Protein AF-A0A257G7F9-F1 (afdb_monomer_lite)

Foldseek 3Di:
DDDPDPDDPDDDDDPVVVVVVVVVVCVVVDDDPDPDPPCPPDDPVVVVVVVVCVVVVHDD

pLDDT: mean 86.91, std 10.89, range [45.62, 97.75]

Secondary structure (DSSP, 8-state):
--------SSPP--HHHHHHHHHHHHHHH---------S-S--HHHHHHHHHHHHTT---

Sequence (60 aa):
MAFKTLKTTREAISLSTLGKRIAERRIVVGAVDVPRNEGKRRTPSKQTLLDEIAKAGGQW

Radius of gyration: 21.08 Å; chains: 1; bounding box: 48×36×42 Å

Structure (mmCIF, N/CA/C/O backbone):
data_AF-A0A257G7F9-F1
#
_entry.id   AF-A0A257G7F9-F1
#
loop_
_atom_site.group_PDB
_atom_site.id
_atom_site.type_symbol
_atom_site.label_atom_id
_atom_site.label_alt_id
_atom_site.label_comp_id
_atom_site.label_asym_id
_atom_site.label_entity_id
_atom_site.label_seq_id
_atom_site.pdbx_PDB_ins_code
_atom_site.Cartn_x
_atom_site.Cartn_y
_atom_site.Cartn_z
_atom_site.occupancy
_atom_site.B_iso_or_equiv
_atom_site.auth_seq_id
_atom_site.auth_comp_id
_atom_site.auth_asym_id
_atom_site.auth_atom_id
_atom_site.pdbx_PDB_model_num
ATOM 1 N N . MET A 1 1 ? 1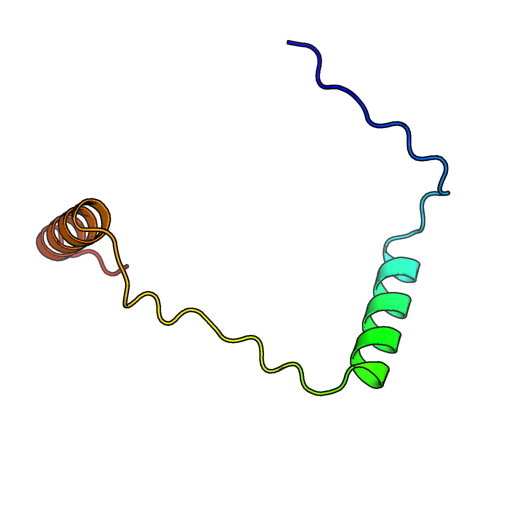5.179 24.245 9.383 1.00 45.62 1 MET A N 1
ATOM 2 C CA . MET A 1 1 ? 15.589 22.828 9.271 1.00 45.62 1 MET A CA 1
ATOM 3 C C . MET A 1 1 ? 15.916 22.536 7.815 1.00 45.62 1 MET A C 1
ATOM 5 O O . MET A 1 1 ? 15.015 22.612 6.992 1.00 45.62 1 MET A O 1
ATOM 9 N N . ALA A 1 2 ? 17.180 22.286 7.468 1.00 63.34 2 ALA A N 1
ATOM 10 C CA . ALA A 1 2 ? 17.550 21.909 6.103 1.00 63.34 2 ALA A CA 1
ATOM 11 C C . ALA A 1 2 ? 17.347 20.396 5.923 1.00 63.34 2 ALA A C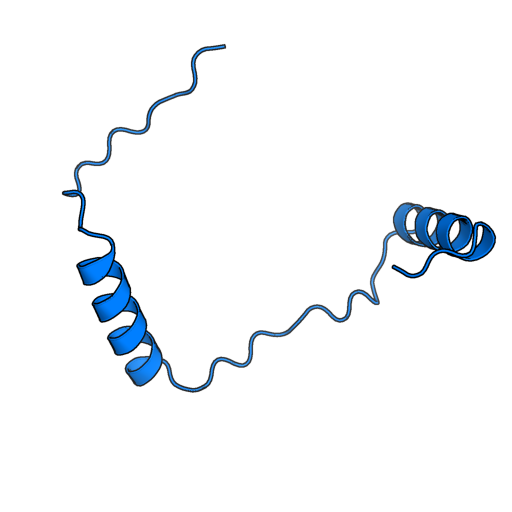 1
ATOM 13 O O . ALA A 1 2 ? 17.933 19.602 6.660 1.00 63.34 2 ALA A O 1
ATOM 14 N N . PHE A 1 3 ? 16.501 19.989 4.974 1.00 63.25 3 PHE A N 1
ATOM 15 C CA . PHE A 1 3 ? 16.353 18.579 4.613 1.00 63.25 3 PHE A CA 1
ATOM 16 C C . PHE A 1 3 ? 17.658 18.080 3.981 1.00 63.25 3 PHE A C 1
ATOM 18 O O . PHE A 1 3 ? 18.185 18.701 3.060 1.00 63.25 3 PHE A O 1
ATOM 25 N N . LYS A 1 4 ? 18.195 16.954 4.470 1.00 71.19 4 LYS A N 1
ATOM 26 C CA . LYS A 1 4 ? 19.334 16.285 3.829 1.00 71.19 4 LYS A CA 1
ATOM 27 C C . LYS A 1 4 ? 18.895 15.770 2.461 1.00 71.19 4 LYS A C 1
ATOM 29 O O . LYS A 1 4 ? 18.197 14.763 2.373 1.00 71.19 4 LYS A O 1
ATOM 34 N N . THR A 1 5 ? 19.341 16.423 1.397 1.00 74.50 5 THR A N 1
ATOM 35 C CA . THR A 1 5 ? 19.208 15.882 0.045 1.00 74.50 5 THR A CA 1
ATOM 36 C C . THR A 1 5 ? 20.179 14.715 -0.092 1.00 74.50 5 THR A C 1
ATOM 38 O O . THR A 1 5 ? 21.393 14.907 -0.179 1.00 74.50 5 THR A O 1
ATOM 41 N N . LEU A 1 6 ? 19.659 13.488 -0.061 1.00 75.38 6 LEU A N 1
ATOM 42 C CA . LEU A 1 6 ? 20.459 12.296 -0.319 1.00 75.38 6 LEU A CA 1
ATOM 43 C C . LEU A 1 6 ? 20.897 12.324 -1.789 1.00 75.38 6 LEU A C 1
ATOM 45 O O . LEU A 1 6 ? 20.088 12.118 -2.692 1.00 75.38 6 LEU A O 1
ATOM 49 N N . LYS A 1 7 ? 22.181 12.611 -2.035 1.00 76.00 7 LYS A N 1
ATOM 50 C CA . LYS A 1 7 ? 22.776 12.497 -3.369 1.00 76.00 7 LYS A CA 1
ATOM 51 C C . LYS A 1 7 ? 22.894 11.012 -3.708 1.00 76.00 7 LYS A C 1
ATOM 53 O O . LYS A 1 7 ? 23.696 10.298 -3.115 1.00 76.00 7 LYS A O 1
ATOM 58 N N . THR A 1 8 ? 22.066 10.546 -4.635 1.00 77.75 8 THR A N 1
ATOM 59 C CA . THR A 1 8 ? 22.186 9.204 -5.213 1.00 77.75 8 THR A CA 1
ATOM 60 C C . THR A 1 8 ? 23.270 9.209 -6.290 1.00 77.75 8 THR A C 1
ATOM 62 O O . THR A 1 8 ? 23.343 10.137 -7.089 1.00 77.75 8 THR A O 1
ATOM 65 N N . THR A 1 9 ? 24.103 8.168 -6.323 1.00 84.19 9 THR A N 1
ATOM 66 C CA . THR A 1 9 ? 25.084 7.925 -7.398 1.00 84.19 9 THR A CA 1
ATOM 67 C C . THR A 1 9 ? 24.459 7.274 -8.632 1.00 84.19 9 THR A C 1
ATOM 69 O O . THR A 1 9 ? 25.119 7.116 -9.652 1.00 84.19 9 THR A O 1
ATOM 72 N N . ARG A 1 10 ? 23.189 6.863 -8.541 1.00 83.12 10 ARG A N 1
ATOM 73 C CA . ARG A 1 10 ? 22.455 6.223 -9.635 1.00 83.12 10 ARG A CA 1
ATOM 74 C C . ARG A 1 10 ? 21.868 7.275 -10.562 1.00 83.12 10 ARG A C 1
ATOM 76 O O . ARG A 1 10 ? 21.255 8.231 -10.086 1.00 83.12 10 ARG A O 1
ATOM 83 N N . GLU A 1 11 ? 21.985 7.032 -11.859 1.00 88.19 11 GLU A N 1
ATOM 84 C CA . GLU A 1 11 ? 21.331 7.848 -12.876 1.00 88.19 11 GLU A CA 1
ATOM 85 C C . GLU A 1 11 ? 19.806 7.806 -12.730 1.00 88.19 11 GLU A C 1
ATOM 87 O O . GLU A 1 11 ? 19.205 6.766 -12.430 1.00 88.19 11 GLU A O 1
ATOM 92 N N . ALA A 1 12 ? 19.178 8.961 -12.941 1.00 89.38 12 ALA A N 1
ATOM 93 C CA . ALA A 1 12 ? 17.731 9.060 -12.995 1.00 89.38 12 ALA A CA 1
ATOM 94 C C . ALA A 1 12 ? 17.209 8.349 -14.252 1.00 89.38 12 ALA A C 1
ATOM 96 O O . ALA A 1 12 ? 17.771 8.483 -15.335 1.00 89.38 12 ALA A O 1
ATOM 97 N N . ILE A 1 13 ? 16.105 7.616 -14.115 1.00 95.12 13 ILE A N 1
ATOM 98 C CA . ILE A 1 13 ? 15.406 7.000 -15.248 1.00 95.12 13 ILE A CA 1
ATOM 99 C C . ILE A 1 13 ? 14.100 7.739 -15.527 1.00 95.12 13 ILE A C 1
ATOM 101 O O . ILE A 1 13 ? 13.490 8.307 -14.620 1.00 95.12 13 ILE A O 1
ATOM 105 N N . SER A 1 14 ? 13.634 7.687 -16.774 1.00 96.94 14 SER A N 1
ATOM 106 C CA . SER A 1 14 ? 12.315 8.212 -17.127 1.00 96.94 14 SER A CA 1
ATOM 107 C C . SER A 1 14 ? 11.190 7.403 -16.470 1.00 96.94 14 SER A C 1
ATOM 109 O O . SER A 1 14 ? 11.328 6.204 -16.200 1.00 96.94 14 SER A O 1
ATOM 111 N N . LEU A 1 15 ? 10.025 8.034 -16.295 1.00 96.69 15 LEU A N 1
ATOM 112 C CA . LEU A 1 15 ? 8.823 7.351 -15.803 1.00 96.69 15 LEU A CA 1
ATOM 113 C C . LEU A 1 15 ? 8.386 6.205 -16.728 1.00 96.69 15 LEU A C 1
ATOM 115 O O . LEU A 1 15 ? 7.955 5.157 -16.253 1.00 96.69 15 LEU A O 1
ATOM 119 N N . SER A 1 16 ? 8.563 6.360 -18.044 1.00 97.75 16 SER A N 1
ATOM 120 C CA . SER A 1 16 ? 8.285 5.297 -19.017 1.00 97.75 16 SER A CA 1
ATOM 121 C C . SER A 1 16 ? 9.197 4.082 -18.823 1.00 97.75 16 SER A C 1
ATOM 123 O O . SER A 1 16 ? 8.731 2.943 -18.863 1.00 97.75 16 SER A O 1
ATOM 125 N N . THR A 1 17 ? 10.484 4.310 -18.549 1.00 97.75 17 THR A N 1
ATOM 126 C CA . THR A 1 17 ? 11.458 3.245 -18.260 1.00 97.75 17 THR A CA 1
ATOM 127 C C . THR A 1 17 ? 11.129 2.538 -16.952 1.00 97.75 17 THR A C 1
ATOM 129 O O . THR A 1 17 ? 11.179 1.311 -16.877 1.00 97.75 17 THR A O 1
ATOM 132 N N . LEU A 1 18 ? 10.747 3.299 -15.924 1.00 96.81 18 LEU A N 1
ATOM 133 C CA . LEU A 1 18 ? 10.288 2.737 -14.660 1.00 96.81 18 LEU A CA 1
ATOM 134 C C . LEU A 1 18 ? 9.057 1.838 -14.861 1.00 96.81 18 LEU A C 1
ATOM 136 O O . LEU A 1 18 ? 9.035 0.720 -14.349 1.00 96.81 18 LEU A O 1
ATOM 140 N N . GLY A 1 19 ? 8.073 2.292 -15.644 1.00 97.25 19 GLY A N 1
ATOM 141 C CA . GLY A 1 19 ? 6.861 1.529 -15.949 1.00 97.25 19 GLY A CA 1
ATOM 142 C C . GLY A 1 19 ? 7.155 0.174 -16.599 1.00 97.25 19 GLY A C 1
ATOM 143 O O . GLY A 1 19 ? 6.639 -0.845 -16.140 1.00 97.25 19 GLY A O 1
ATOM 144 N N . LYS A 1 20 ? 8.051 0.142 -17.596 1.00 97.56 20 LYS A N 1
ATOM 145 C CA . LYS A 1 20 ? 8.491 -1.106 -18.249 1.00 97.56 20 LYS A CA 1
ATOM 146 C C . LYS A 1 20 ? 9.111 -2.08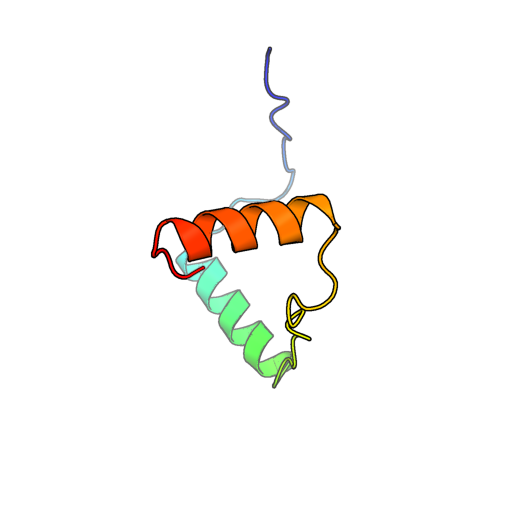5 -17.252 1.00 97.56 20 LYS A C 1
ATOM 148 O O . LYS A 1 20 ? 8.668 -3.225 -17.156 1.00 97.56 20 LYS A O 1
ATOM 153 N N . ARG A 1 21 ? 10.0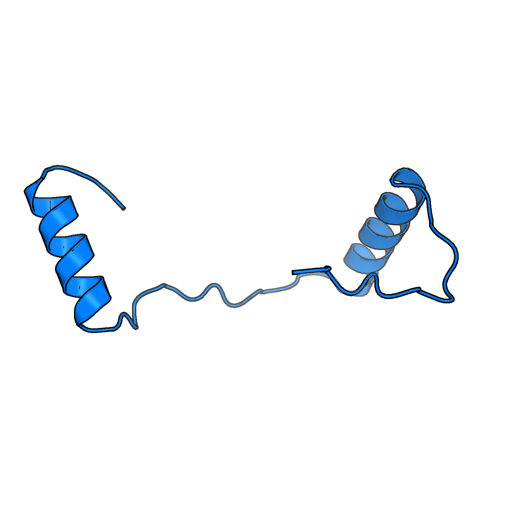47 -1.608 -16.424 1.00 96.44 21 ARG A N 1
ATOM 154 C CA . ARG A 1 21 ? 10.712 -2.435 -15.401 1.00 96.44 21 ARG A CA 1
ATOM 155 C C . ARG A 1 21 ? 9.733 -3.013 -14.380 1.00 96.44 21 ARG A C 1
ATOM 157 O O . ARG A 1 21 ? 9.916 -4.134 -13.918 1.00 96.44 21 ARG A O 1
ATOM 164 N N . ILE A 1 22 ? 8.706 -2.256 -13.988 1.00 94.94 22 ILE A N 1
ATOM 165 C CA . ILE A 1 22 ? 7.668 -2.750 -13.071 1.00 94.94 22 ILE A CA 1
ATOM 166 C C . ILE A 1 22 ? 6.844 -3.854 -13.740 1.00 94.94 22 ILE A C 1
ATOM 168 O O . ILE A 1 22 ? 6.578 -4.870 -13.100 1.00 94.94 22 ILE A O 1
ATOM 172 N N . ALA A 1 23 ? 6.457 -3.679 -15.006 1.00 94.69 23 ALA A N 1
ATOM 173 C CA . ALA A 1 23 ? 5.703 -4.686 -15.750 1.00 94.69 23 ALA A CA 1
ATOM 174 C C . ALA A 1 23 ? 6.496 -5.994 -15.906 1.00 94.69 23 ALA A C 1
ATOM 176 O O . ALA A 1 23 ? 5.977 -7.059 -15.581 1.00 94.69 23 ALA A O 1
ATOM 177 N N . GLU A 1 24 ? 7.771 -5.907 -16.292 1.00 95.94 24 GLU A N 1
ATOM 178 C CA . GLU A 1 24 ? 8.687 -7.055 -16.372 1.00 95.94 24 GLU A CA 1
ATOM 179 C C . GLU A 1 24 ? 8.785 -7.787 -15.028 1.00 95.94 24 GLU A C 1
ATOM 181 O O . GLU A 1 24 ? 8.621 -9.004 -14.950 1.00 95.94 24 GLU A O 1
ATOM 186 N N . ARG A 1 25 ? 8.978 -7.039 -13.935 1.00 93.19 25 ARG A N 1
ATOM 187 C CA . ARG A 1 25 ? 9.061 -7.616 -12.587 1.00 93.19 25 ARG A CA 1
ATOM 188 C C . ARG A 1 25 ? 7.772 -8.299 -12.155 1.00 93.19 25 ARG A C 1
ATOM 190 O O . ARG A 1 25 ? 7.847 -9.328 -11.499 1.00 93.19 25 ARG A O 1
ATOM 197 N N . ARG A 1 26 ? 6.602 -7.761 -12.508 1.00 90.44 26 ARG A N 1
ATOM 198 C CA . ARG A 1 26 ? 5.312 -8.397 -12.189 1.00 90.44 26 ARG A CA 1
ATOM 199 C C . ARG A 1 26 ? 5.173 -9.768 -12.845 1.00 90.44 26 ARG A C 1
ATOM 201 O O . ARG A 1 26 ? 4.652 -10.671 -12.206 1.00 90.44 26 ARG A O 1
ATOM 208 N N . ILE A 1 27 ? 5.669 -9.932 -14.073 1.00 92.75 27 ILE A N 1
ATOM 209 C CA . ILE A 1 27 ? 5.662 -11.229 -14.768 1.00 92.75 27 ILE A CA 1
ATOM 210 C C . ILE A 1 27 ? 6.562 -12.229 -14.034 1.00 92.75 27 ILE A C 1
ATOM 212 O O . ILE A 1 27 ? 6.143 -13.351 -13.781 1.00 92.75 27 ILE A O 1
ATOM 216 N N . VAL A 1 28 ? 7.772 -11.807 -13.652 1.00 93.50 28 VAL A N 1
ATOM 217 C CA . VAL A 1 28 ? 8.741 -12.667 -12.950 1.00 93.50 28 VAL A CA 1
ATOM 218 C C . VAL A 1 28 ? 8.251 -13.069 -11.558 1.00 93.50 28 VAL A C 1
ATOM 220 O O . VAL A 1 28 ? 8.410 -14.215 -11.155 1.00 93.50 28 VAL A O 1
ATOM 223 N N . VAL A 1 29 ? 7.679 -12.123 -10.812 1.00 90.62 29 VAL A N 1
ATOM 224 C CA . VAL A 1 29 ? 7.226 -12.348 -9.432 1.00 90.62 29 VAL A CA 1
ATOM 225 C C . VAL A 1 29 ? 5.909 -13.133 -9.387 1.00 90.62 29 VAL A C 1
ATOM 227 O O . VAL A 1 29 ? 5.666 -13.855 -8.424 1.00 90.62 29 VAL A O 1
ATOM 230 N N . GLY A 1 30 ? 5.067 -13.027 -10.419 1.00 87.31 30 GLY A N 1
ATOM 231 C CA . GLY A 1 30 ? 3.772 -13.701 -10.464 1.00 87.31 30 GLY A CA 1
ATOM 232 C C . GLY A 1 30 ? 2.755 -13.107 -9.482 1.00 87.31 30 GLY A C 1
ATOM 233 O O . GLY A 1 30 ? 2.800 -11.919 -9.149 1.00 87.31 30 GLY A O 1
ATOM 234 N N . ALA A 1 31 ? 1.793 -13.926 -9.047 1.00 83.88 31 ALA A N 1
ATOM 235 C CA . ALA A 1 31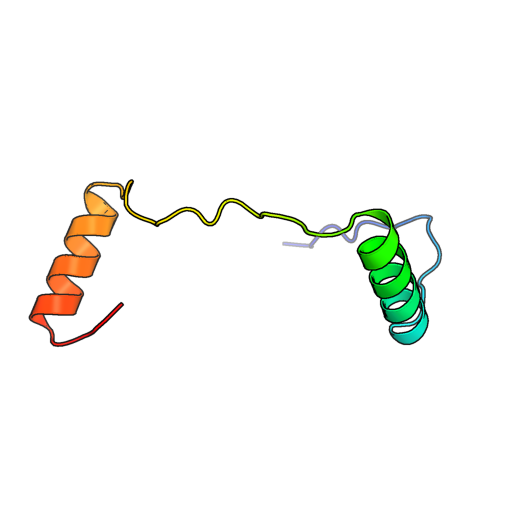 ? 0.755 -13.502 -8.112 1.00 83.88 31 ALA A CA 1
ATOM 236 C C . ALA A 1 31 ? 1.360 -13.212 -6.729 1.00 83.88 31 ALA A C 1
ATOM 238 O O . ALA A 1 31 ? 1.813 -14.117 -6.033 1.00 83.88 31 ALA A O 1
ATOM 239 N N . VAL A 1 32 ? 1.347 -11.940 -6.327 1.00 81.19 32 VAL A N 1
ATOM 240 C CA . VAL A 1 32 ? 1.732 -11.532 -4.974 1.00 81.19 32 VAL A CA 1
ATOM 241 C C . VAL A 1 32 ? 0.483 -11.520 -4.106 1.00 81.19 32 VAL A C 1
ATOM 243 O O . VAL A 1 32 ? -0.324 -10.593 -4.202 1.00 81.19 32 VAL A O 1
ATOM 246 N N . ASP A 1 33 ? 0.341 -12.521 -3.240 1.00 81.38 33 ASP A N 1
ATOM 247 C CA . ASP A 1 33 ? -0.598 -12.441 -2.124 1.00 81.38 33 ASP A CA 1
ATOM 248 C C . ASP A 1 33 ? 0.015 -11.536 -1.052 1.00 81.38 33 ASP A C 1
ATOM 250 O O . ASP A 1 33 ? 0.851 -11.947 -0.246 1.00 81.38 33 ASP A O 1
ATOM 254 N N . VAL A 1 34 ? -0.307 -10.244 -1.123 1.00 76.31 34 VAL A N 1
ATOM 255 C CA . VAL A 1 34 ? 0.087 -9.300 -0.080 1.00 76.31 34 VAL A CA 1
ATOM 256 C C . VAL A 1 34 ? -0.883 -9.512 1.077 1.00 76.31 34 VAL A C 1
ATOM 258 O O . VAL A 1 34 ? -2.053 -9.151 0.916 1.00 76.31 34 VAL A O 1
ATOM 261 N N . PRO A 1 35 ? -0.439 -10.021 2.244 1.00 74.75 35 PRO A N 1
ATOM 262 C CA . PRO A 1 35 ? -1.320 -10.170 3.388 1.00 74.75 35 PRO A CA 1
ATOM 263 C C . PRO A 1 35 ? -1.825 -8.784 3.775 1.00 74.75 35 PRO A C 1
ATOM 265 O O . PRO A 1 35 ? -1.107 -7.950 4.337 1.00 74.75 35 PRO A O 1
ATOM 268 N N . ARG A 1 36 ? -3.077 -8.503 3.416 1.00 76.31 36 ARG A N 1
ATOM 269 C CA . ARG A 1 36 ? -3.721 -7.257 3.787 1.00 76.31 36 ARG A CA 1
ATOM 270 C C . ARG A 1 36 ? -4.026 -7.377 5.265 1.00 76.31 36 ARG A C 1
ATOM 272 O O . ARG A 1 36 ? -4.778 -8.252 5.681 1.00 76.31 36 ARG A O 1
ATOM 279 N N . ASN A 1 37 ? -3.421 -6.510 6.069 1.00 72.12 37 ASN A N 1
ATOM 280 C CA . ASN A 1 37 ? -3.753 -6.466 7.481 1.00 72.12 37 ASN A CA 1
ATOM 281 C C . ASN A 1 37 ? -5.256 -6.162 7.586 1.00 72.12 37 ASN A C 1
ATOM 283 O O . ASN A 1 37 ? -5.693 -5.090 7.168 1.00 72.12 37 ASN A O 1
ATOM 287 N N . GLU A 1 38 ? -6.042 -7.103 8.117 1.00 74.06 38 GLU A N 1
ATOM 288 C CA . GLU A 1 38 ? -7.506 -6.987 8.214 1.00 74.06 38 GLU A CA 1
ATOM 289 C C . GLU A 1 38 ? -7.937 -5.812 9.106 1.00 74.06 38 GLU A C 1
ATOM 291 O O . GLU A 1 38 ? -9.118 -5.502 9.230 1.00 74.06 38 GLU A O 1
ATOM 296 N N . GLY A 1 39 ? -6.981 -5.166 9.783 1.00 75.50 39 GLY A N 1
ATOM 297 C CA . GLY A 1 39 ? -7.235 -4.012 10.633 1.00 75.50 39 GLY A CA 1
ATOM 298 C C . GLY A 1 39 ? -8.008 -4.366 11.902 1.00 75.50 39 GLY A C 1
ATOM 299 O O . GLY A 1 39 ? -8.508 -3.454 12.557 1.00 75.50 39 GLY A O 1
ATOM 300 N N . LYS A 1 40 ? -8.095 -5.660 12.250 1.00 75.62 40 LYS A N 1
ATOM 301 C CA . LYS A 1 40 ? -8.809 -6.180 13.429 1.00 75.62 40 LYS A CA 1
ATOM 302 C C . LYS A 1 40 ? -8.017 -6.035 14.730 1.00 75.62 40 LYS A C 1
ATOM 304 O O . LYS A 1 40 ? -8.600 -5.925 15.799 1.00 75.62 40 LYS A O 1
ATOM 309 N N . ARG A 1 41 ? -6.682 -5.977 14.659 1.00 81.31 41 ARG A N 1
ATOM 310 C CA . ARG A 1 41 ? -5.819 -5.696 15.820 1.00 81.31 41 ARG A CA 1
ATOM 311 C C . ARG A 1 41 ? -5.610 -4.190 15.973 1.00 81.31 41 ARG A C 1
ATOM 313 O O . ARG A 1 41 ? -4.561 -3.664 15.604 1.00 81.31 41 ARG A O 1
ATOM 320 N N . ARG A 1 42 ? -6.635 -3.485 16.461 1.00 86.00 42 ARG A N 1
ATOM 321 C CA . ARG A 1 42 ? -6.552 -2.048 16.768 1.00 86.00 42 ARG A CA 1
ATOM 322 C C . ARG A 1 42 ? -6.085 -1.835 18.205 1.00 86.00 42 ARG A C 1
ATOM 324 O O . ARG A 1 42 ? -6.396 -2.623 19.091 1.00 86.00 42 ARG A O 1
ATOM 331 N N . THR A 1 43 ? -5.324 -0.768 18.430 1.00 92.75 43 THR A N 1
ATOM 332 C CA . THR A 1 43 ? -5.035 -0.298 19.789 1.00 92.75 43 THR A CA 1
ATOM 333 C C . THR A 1 43 ? -6.331 0.197 20.440 1.00 92.75 43 THR A C 1
ATOM 335 O O . THR A 1 43 ? -7.222 0.651 19.714 1.00 92.75 43 THR A O 1
ATOM 338 N N . PRO A 1 44 ? -6.436 0.201 21.782 1.00 94.50 44 PRO A N 1
ATOM 339 C CA . PRO A 1 44 ? -7.618 0.722 22.474 1.00 94.50 44 PRO A CA 1
ATOM 340 C C . PRO A 1 44 ? -7.995 2.142 22.028 1.00 94.50 44 PRO A C 1
ATOM 342 O O . PRO A 1 44 ? -9.140 2.394 21.676 1.00 94.50 44 PRO A O 1
ATOM 345 N N . SER A 1 45 ? -7.006 3.035 21.904 1.00 94.12 45 SER A N 1
ATOM 346 C CA . SER A 1 45 ? -7.203 4.413 21.430 1.00 94.12 45 SER A CA 1
ATOM 347 C C . SER A 1 45 ? -7.835 4.501 20.040 1.00 94.12 45 SER A C 1
ATOM 349 O O . SER A 1 45 ? -8.679 5.356 19.782 1.00 94.12 45 SER A O 1
ATOM 351 N N . LYS A 1 46 ? -7.436 3.606 19.132 1.00 92.00 46 LYS A N 1
ATOM 352 C CA . LYS A 1 46 ? -7.960 3.577 17.768 1.00 92.00 46 LYS A CA 1
ATOM 353 C C . LYS A 1 46 ? -9.373 3.006 17.730 1.00 92.00 46 LYS A C 1
ATOM 355 O O . LYS A 1 46 ? -10.136 3.411 16.866 1.00 92.00 46 LYS A O 1
ATOM 360 N N . GLN A 1 47 ? -9.715 2.093 18.638 1.00 93.81 47 GLN A N 1
ATOM 361 C CA . GLN A 1 47 ? -11.082 1.599 18.766 1.00 93.81 47 GLN A CA 1
ATOM 362 C C . GLN A 1 47 ? -12.011 2.712 19.260 1.00 93.81 47 GLN A C 1
ATOM 364 O O . GLN A 1 47 ? -12.991 3.011 18.590 1.00 93.81 47 GLN A O 1
ATOM 369 N N . THR A 1 48 ? -11.621 3.419 20.327 1.00 96.00 48 THR A N 1
ATOM 370 C CA . THR A 1 48 ? -12.390 4.550 20.869 1.00 96.00 48 THR A CA 1
ATOM 371 C C . THR A 1 48 ? -12.678 5.612 19.810 1.00 96.00 48 THR A C 1
ATOM 373 O O . THR A 1 48 ? -13.806 6.075 19.697 1.00 96.00 48 THR A O 1
ATOM 376 N N . LEU A 1 49 ? -11.684 5.967 18.989 1.00 94.75 49 LEU A N 1
ATOM 377 C CA . LEU A 1 49 ? -11.881 6.924 17.898 1.00 94.75 49 LEU A CA 1
ATOM 378 C C . LEU A 1 49 ? -12.955 6.466 16.899 1.00 94.75 49 LEU A C 1
ATOM 380 O O . LEU A 1 49 ? -13.778 7.270 16.476 1.00 94.75 49 LEU A O 1
ATOM 384 N N . LEU A 1 50 ? -12.945 5.193 16.502 1.00 93.88 50 LEU A N 1
ATOM 385 C CA . LEU A 1 50 ? -13.931 4.672 15.548 1.00 93.88 50 LEU A CA 1
ATOM 386 C C . LEU A 1 50 ? -15.326 4.631 16.149 1.00 93.88 50 LEU A C 1
ATOM 388 O O . LEU A 1 50 ? -16.287 4.914 15.443 1.00 93.88 50 LEU A O 1
ATOM 392 N N . ASP A 1 51 ? -15.425 4.300 17.434 1.00 94.81 51 ASP A N 1
ATOM 393 C CA . ASP A 1 51 ? -16.700 4.276 18.137 1.00 94.81 51 ASP A CA 1
ATOM 394 C C . ASP A 1 51 ? -17.306 5.692 18.183 1.00 94.81 51 ASP A C 1
ATOM 396 O O . ASP A 1 51 ? -18.498 5.856 17.939 1.00 94.81 51 ASP A O 1
ATOM 400 N N . GLU A 1 52 ? -16.493 6.733 18.405 1.00 97.38 52 GLU A N 1
ATOM 401 C CA . GLU A 1 52 ? -16.941 8.134 18.328 1.00 97.38 52 GLU A CA 1
ATOM 402 C C . GLU A 1 52 ? -17.336 8.554 16.904 1.00 97.38 52 GLU A C 1
ATOM 404 O O . GLU A 1 52 ? -18.359 9.213 16.713 1.00 97.38 52 GLU A O 1
ATOM 409 N N . ILE A 1 53 ? -16.584 8.127 15.883 1.00 96.19 53 ILE A N 1
ATOM 410 C CA . ILE A 1 53 ? -16.947 8.366 14.476 1.00 96.19 53 ILE A CA 1
ATOM 411 C C . ILE A 1 53 ? -18.297 7.715 14.149 1.00 96.19 53 ILE A C 1
ATOM 413 O O . ILE A 1 53 ? -19.145 8.346 13.519 1.00 96.19 53 ILE A O 1
ATOM 417 N N . ALA A 1 54 ? -18.519 6.482 14.607 1.00 96.25 54 ALA A N 1
ATOM 418 C CA . ALA A 1 54 ? -19.770 5.763 14.400 1.00 96.25 54 ALA A CA 1
ATOM 419 C C . ALA A 1 54 ? -20.945 6.445 15.117 1.00 96.25 54 ALA A C 1
ATOM 421 O O . ALA A 1 54 ? -22.015 6.594 14.528 1.00 96.25 54 ALA A O 1
ATOM 422 N N . LYS A 1 55 ? -20.747 6.932 16.352 1.00 96.81 55 LYS A N 1
ATOM 423 C CA . LYS A 1 55 ? -21.753 7.730 17.081 1.00 96.81 55 LYS A CA 1
ATOM 424 C C . LYS A 1 55 ? -22.109 9.026 16.353 1.00 96.81 55 LYS A C 1
ATOM 426 O O . LYS A 1 55 ? -23.266 9.431 16.372 1.00 96.81 55 LYS A O 1
ATOM 431 N N . ALA A 1 56 ? -21.139 9.652 15.690 1.00 96.44 56 ALA A N 1
ATOM 432 C CA . ALA A 1 56 ? -21.356 10.829 14.851 1.00 96.44 56 ALA A CA 1
ATOM 433 C C . ALA A 1 56 ? -22.003 10.504 13.484 1.00 96.44 56 ALA A C 1
ATOM 435 O O . ALA A 1 56 ? -22.217 11.410 12.681 1.00 96.44 56 ALA A O 1
ATOM 436 N N . GLY A 1 57 ? -22.312 9.231 13.204 1.00 96.25 57 GLY A N 1
ATOM 437 C CA . GLY A 1 57 ? -22.933 8.776 11.956 1.00 96.25 57 GLY A CA 1
ATOM 438 C C . GLY A 1 57 ? -21.955 8.555 10.797 1.00 96.25 57 GLY A C 1
ATOM 439 O O . GLY A 1 57 ? -22.388 8.350 9.664 1.00 96.25 57 GLY A O 1
ATOM 440 N N . GLY A 1 58 ? -20.645 8.595 11.050 1.00 90.50 58 GLY A N 1
ATOM 441 C CA . GLY A 1 58 ? -19.615 8.320 10.050 1.00 90.50 58 GLY A CA 1
ATOM 442 C C . GLY A 1 58 ? -19.354 6.822 9.845 1.00 90.50 58 GLY A C 1
ATOM 443 O O . GLY A 1 58 ? -19.581 6.003 10.733 1.00 90.50 58 GLY A O 1
ATOM 444 N N . GLN A 1 59 ? -18.828 6.464 8.672 1.00 86.06 59 GLN A N 1
ATOM 445 C CA . GLN A 1 59 ? -18.304 5.128 8.358 1.00 86.06 59 GLN A CA 1
ATOM 446 C C . GLN A 1 59 ? -16.817 5.257 8.011 1.00 86.06 59 GLN A C 1
ATOM 448 O O . GLN A 1 59 ? -16.451 6.134 7.226 1.00 86.06 59 GLN A O 1
ATOM 453 N N . TRP A 1 60 ? -15.978 4.410 8.615 1.00 76.25 60 TRP A N 1
ATOM 454 C CA . TRP A 1 60 ? -14.518 4.427 8.462 1.00 76.2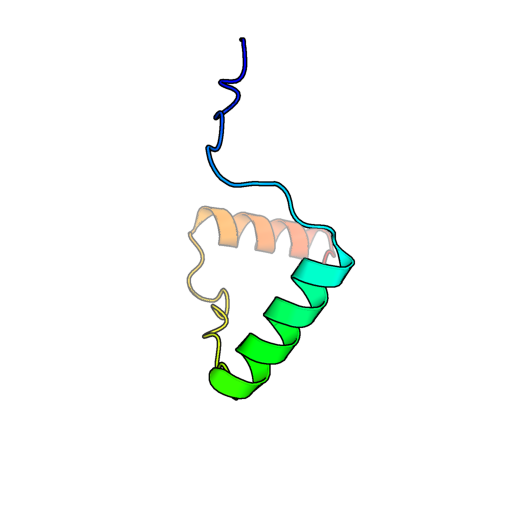5 60 TRP A CA 1
ATOM 455 C C . TRP A 1 60 ? -13.965 3.097 7.952 1.00 76.25 60 TRP A C 1
ATOM 457 O O . TRP A 1 60 ? -14.243 2.057 8.593 1.00 76.25 60 TRP A O 1
#